Protein AF-A0A1Y1KJL9-F1 (afdb_monomer)

Solvent-accessible surface area (backbone atoms only — not comparable to full-atom values): 6583 Å² total; per-residue (Å²): 112,70,69,60,54,58,55,56,68,74,66,66,95,58,61,70,68,60,48,50,49,48,47,60,61,50,58,61,68,61,56,48,58,60,53,53,54,51,50,51,49,24,66,75,69,48,42,64,71,58,47,48,53,53,46,56,53,34,53,60,32,58,80,44,23,89,78,36,74,66,42,38,52,49,30,54,53,49,46,54,49,47,55,52,46,50,56,49,36,51,52,52,53,52,54,52,53,64,69,67,51,75,62,69,63,61,59,54,52,57,59,59,76,77,111

pLDDT: mean 77.39, std 16.25, range [42.47, 96.94]

Nearest PDB structures (foldseek):
  4abx-assembly2_B  TM=4.907E-01  e=1.954E+00  Deinococcus radiodurans R1 = ATCC 13939 = DSM 20539

Secondary structure (DSSP, 8-state):
-HHHHHHHHHS----HHHHHHHHHHHTTTSSHHHHHHHHHHHHHH--HHHHHHHHHHHHHHHTTGGG-HHHHHHHHHHHHHHHHHHHHHHHHHHHHHHHHS--HHHHHHHHHTT-

Structure (mmCIF, N/CA/C/O backbone):
data_AF-A0A1Y1KJL9-F1
#
_entry.id   AF-A0A1Y1KJL9-F1
#
loop_
_atom_site.group_PDB
_atom_site.id
_atom_site.type_symbol
_atom_site.label_atom_id
_atom_site.label_alt_id
_atom_site.label_comp_id
_atom_site.label_asym_id
_atom_site.label_entity_id
_atom_site.label_seq_id
_atom_site.pdbx_PDB_ins_code
_atom_site.Cartn_x
_atom_site.Cartn_y
_atom_site.Cartn_z
_atom_site.occupancy
_atom_site.B_iso_or_equiv
_atom_site.auth_seq_id
_atom_site.auth_comp_id
_atom_site.auth_asym_id
_atom_site.auth_atom_id
_atom_site.pdbx_PDB_model_num
ATOM 1 N N . ALA A 1 1 ? -1.866 18.298 -10.101 1.00 52.72 1 ALA A N 1
ATOM 2 C CA . ALA A 1 1 ? -0.722 17.374 -9.953 1.00 52.72 1 ALA A CA 1
ATOM 3 C C . ALA A 1 1 ? -0.929 16.069 -10.735 1.00 52.72 1 ALA A C 1
ATOM 5 O O . ALA A 1 1 ? -0.272 15.904 -11.752 1.00 52.72 1 ALA A O 1
ATOM 6 N N . MET A 1 2 ? -1.891 15.201 -10.381 1.00 42.47 2 MET A N 1
ATOM 7 C CA . MET A 1 2 ? -2.103 13.906 -11.072 1.00 42.47 2 MET A CA 1
ATOM 8 C C . MET A 1 2 ? -2.458 13.998 -12.567 1.00 42.47 2 MET A C 1
ATOM 10 O O . MET A 1 2 ? -1.950 13.225 -13.371 1.00 42.47 2 MET A O 1
ATOM 14 N N . LYS A 1 3 ? -3.264 14.985 -12.978 1.00 61.69 3 LYS A N 1
ATOM 15 C CA . LYS A 1 3 ? -3.587 15.190 -14.405 1.00 61.69 3 LYS A CA 1
ATOM 16 C C . LYS A 1 3 ? -2.366 15.569 -15.250 1.00 61.69 3 LYS A C 1
ATOM 18 O O . LYS A 1 3 ? -2.263 15.170 -16.400 1.00 61.69 3 LYS A O 1
ATOM 23 N N . VAL A 1 4 ? -1.416 16.300 -14.664 1.00 67.31 4 VAL A N 1
ATOM 24 C CA . VAL A 1 4 ? -0.162 16.672 -15.340 1.00 67.31 4 VAL A CA 1
ATOM 25 C C . VAL A 1 4 ? 0.735 15.440 -15.512 1.00 67.31 4 VAL A C 1
ATOM 27 O O . VAL A 1 4 ? 1.342 15.272 -16.563 1.00 67.31 4 VAL A O 1
ATOM 30 N N . HIS A 1 5 ? 0.744 14.530 -14.530 1.00 61.78 5 HIS A N 1
ATOM 31 C CA . HIS A 1 5 ? 1.409 13.229 -14.640 1.00 61.78 5 HIS A CA 1
ATOM 32 C C . HIS A 1 5 ? 0.806 12.365 -15.766 1.00 61.78 5 HIS A C 1
ATOM 34 O O . HIS A 1 5 ? 1.549 11.828 -16.582 1.00 61.78 5 HIS A O 1
ATOM 40 N N . GLN A 1 6 ? -0.527 12.308 -15.885 1.00 62.22 6 GLN A N 1
ATOM 41 C CA . GLN A 1 6 ? -1.209 11.556 -16.951 1.00 62.22 6 GLN A CA 1
ATOM 42 C C . GLN A 1 6 ? -0.892 12.076 -18.362 1.00 62.22 6 GLN A C 1
ATOM 44 O O . GLN A 1 6 ? -0.722 11.283 -19.289 1.00 62.22 6 GLN A O 1
ATOM 49 N N . GLU A 1 7 ? -0.780 13.393 -18.532 1.00 64.50 7 GLU A N 1
ATOM 50 C CA . GLU A 1 7 ? -0.479 13.994 -19.835 1.00 64.50 7 GLU A CA 1
ATOM 51 C C . GLU A 1 7 ? 1.001 13.839 -20.235 1.00 64.50 7 GLU A C 1
ATOM 53 O O . GLU A 1 7 ? 1.297 13.596 -21.406 1.00 64.50 7 GLU A O 1
ATOM 58 N N . CYS A 1 8 ? 1.943 13.857 -19.283 1.00 55.03 8 CYS A N 1
ATOM 59 C CA . CYS A 1 8 ? 3.354 13.539 -19.556 1.00 55.03 8 CYS A CA 1
ATOM 60 C C . CYS A 1 8 ? 3.566 12.073 -19.979 1.00 55.03 8 CYS A C 1
ATOM 62 O O . CYS A 1 8 ? 4.413 11.787 -20.834 1.00 55.03 8 CYS A O 1
ATOM 64 N N . THR A 1 9 ? 2.764 11.152 -19.440 1.00 55.75 9 THR A N 1
ATOM 65 C CA . THR A 1 9 ? 2.802 9.721 -19.786 1.00 55.75 9 THR A CA 1
ATOM 66 C C . THR A 1 9 ? 2.341 9.454 -21.223 1.00 55.75 9 THR A C 1
ATOM 68 O O . THR A 1 9 ? 2.853 8.543 -21.870 1.00 55.75 9 THR A O 1
ATOM 71 N N . LYS A 1 10 ? 1.449 10.286 -21.778 1.00 58.06 10 LYS A N 1
ATOM 72 C CA . LYS A 1 10 ? 0.949 10.139 -23.159 1.00 58.06 10 LYS A CA 1
ATOM 73 C C . LYS A 1 10 ? 1.894 10.675 -24.242 1.00 58.06 10 LYS A C 1
ATOM 75 O O . LYS A 1 10 ? 1.675 10.381 -25.414 1.00 58.06 10 LYS A O 1
ATOM 80 N N . ARG A 1 11 ? 2.925 11.460 -23.893 1.00 57.47 11 ARG A N 1
ATOM 81 C CA . ARG A 1 11 ? 3.719 12.233 -24.876 1.00 57.47 11 ARG A CA 1
ATOM 82 C C . ARG A 1 11 ? 5.202 11.871 -25.001 1.00 57.47 11 ARG A C 1
ATOM 84 O O . ARG A 1 11 ? 5.923 12.553 -25.722 1.00 57.47 11 ARG A O 1
ATOM 91 N N . SER A 1 12 ? 5.682 10.817 -24.348 1.00 47.53 12 SER A N 1
ATOM 92 C CA . SER A 1 12 ? 7.127 10.564 -24.262 1.00 47.53 12 SER A CA 1
ATOM 93 C C . SER A 1 12 ? 7.649 9.571 -25.309 1.00 47.53 12 SER A C 1
ATOM 95 O O . SER A 1 12 ? 7.733 8.371 -25.064 1.00 47.53 12 SER A O 1
ATOM 97 N N . THR A 1 13 ? 8.114 10.094 -26.447 1.00 57.81 13 THR A N 1
ATOM 98 C CA . THR A 1 13 ? 9.178 9.479 -27.263 1.00 57.81 13 THR A CA 1
ATOM 99 C C . THR A 1 13 ? 10.531 9.713 -26.584 1.00 57.81 13 THR A C 1
ATOM 101 O O . THR A 1 13 ? 11.331 10.536 -27.027 1.00 57.81 13 THR A O 1
ATOM 104 N N . ILE A 1 14 ? 10.772 9.040 -25.458 1.00 51.59 14 ILE A N 1
ATOM 105 C CA . ILE A 1 14 ? 12.037 9.122 -24.719 1.00 51.59 14 ILE A CA 1
ATOM 106 C C . ILE A 1 14 ? 12.558 7.695 -24.540 1.00 51.59 14 ILE A C 1
ATOM 108 O O . ILE A 1 14 ? 11.859 6.833 -24.009 1.00 51.59 14 ILE A O 1
ATOM 112 N N . GLY A 1 15 ? 13.767 7.442 -25.054 1.00 58.03 15 GLY A N 1
ATOM 113 C CA . GLY A 1 15 ? 14.376 6.113 -25.137 1.00 58.03 15 GLY A CA 1
ATOM 114 C C . GLY A 1 15 ? 14.384 5.360 -23.802 1.00 58.03 15 GLY A C 1
ATOM 115 O O . GLY A 1 15 ? 14.548 5.958 -22.737 1.00 58.03 15 GLY A O 1
ATOM 116 N N . GLY A 1 16 ? 14.227 4.032 -23.873 1.00 60.56 16 GLY A N 1
ATOM 117 C CA . GLY A 1 16 ? 13.991 3.148 -22.721 1.00 60.56 16 GLY A CA 1
ATOM 118 C C . GLY A 1 16 ? 14.979 3.298 -21.557 1.00 60.56 16 GLY A C 1
ATOM 119 O O . GLY A 1 16 ? 14.592 3.119 -20.407 1.00 60.56 16 GLY A O 1
ATOM 120 N N . TYR A 1 17 ? 16.215 3.725 -21.828 1.00 57.81 17 TYR A N 1
ATOM 121 C CA . TYR A 1 17 ? 17.234 3.980 -20.807 1.00 57.81 17 TYR A CA 1
ATOM 122 C C . TYR A 1 17 ? 16.913 5.196 -19.918 1.00 57.81 17 TYR A C 1
ATOM 124 O O . TYR A 1 17 ? 16.985 5.114 -18.693 1.00 57.81 17 TYR A O 1
ATOM 132 N N . PHE A 1 18 ? 16.469 6.309 -20.515 1.00 56.72 18 PHE A N 1
ATOM 133 C CA . PHE A 1 18 ? 16.045 7.494 -19.763 1.00 56.72 18 PHE A CA 1
ATOM 134 C C . PHE A 1 18 ? 14.742 7.241 -19.007 1.00 56.72 18 PHE A C 1
ATOM 136 O O . PHE A 1 18 ? 14.597 7.711 -17.885 1.00 56.72 18 PHE A O 1
ATOM 143 N N . ARG A 1 19 ? 13.823 6.449 -19.576 1.00 57.00 19 ARG A N 1
ATOM 144 C CA . ARG A 1 19 ? 12.616 5.998 -18.870 1.00 57.00 19 ARG A CA 1
ATOM 145 C C . ARG A 1 19 ? 12.976 5.156 -17.644 1.00 57.00 19 ARG A C 1
ATOM 147 O O . ARG A 1 19 ? 12.435 5.411 -16.577 1.00 57.00 19 ARG A O 1
ATOM 154 N N . SER A 1 20 ? 13.922 4.225 -17.766 1.00 59.22 20 SER A N 1
ATOM 155 C CA . SER A 1 20 ? 14.390 3.405 -16.643 1.00 59.22 20 SER A CA 1
ATOM 156 C C . SER A 1 20 ? 15.017 4.250 -15.533 1.00 59.22 20 SER A C 1
ATOM 158 O O . SER A 1 20 ? 14.677 4.060 -14.373 1.00 59.22 20 SER A O 1
ATOM 160 N N . ILE A 1 21 ? 15.881 5.215 -15.866 1.00 61.75 21 ILE A N 1
ATOM 161 C CA . ILE A 1 21 ? 16.508 6.100 -14.869 1.00 61.75 21 ILE A CA 1
ATOM 162 C C . ILE A 1 21 ? 15.481 7.048 -14.246 1.00 61.75 21 ILE A C 1
ATOM 164 O O . ILE A 1 21 ? 15.485 7.246 -13.038 1.00 61.75 21 ILE A O 1
ATOM 168 N N . TYR A 1 22 ? 14.573 7.615 -15.040 1.00 55.53 22 TYR A N 1
ATOM 169 C CA . TYR A 1 22 ? 13.560 8.539 -14.536 1.00 55.53 22 TYR A CA 1
ATOM 170 C C . TYR A 1 22 ? 12.541 7.831 -13.633 1.00 55.53 22 TYR A C 1
ATOM 172 O O . TYR A 1 22 ? 12.200 8.364 -12.581 1.00 55.53 22 TYR A O 1
ATOM 180 N N . ILE A 1 23 ? 12.112 6.613 -13.989 1.00 58.12 23 ILE A N 1
ATOM 181 C CA . ILE A 1 23 ? 11.276 5.758 -13.132 1.00 58.12 23 ILE A CA 1
ATOM 182 C C . ILE A 1 23 ? 12.049 5.373 -11.869 1.00 58.12 23 ILE A C 1
ATOM 184 O O . ILE A 1 23 ? 11.541 5.554 -10.772 1.00 58.12 23 ILE A O 1
ATOM 188 N N . HIS A 1 24 ? 13.298 4.926 -11.989 1.00 61.00 24 HIS A N 1
ATOM 189 C CA . HIS A 1 24 ? 14.091 4.541 -10.824 1.00 61.00 24 HIS A CA 1
ATOM 190 C C . HIS A 1 24 ? 14.320 5.723 -9.863 1.00 61.00 24 HIS A C 1
ATOM 192 O O . HIS A 1 24 ? 14.222 5.557 -8.656 1.00 61.00 24 HIS A O 1
ATOM 198 N N . TRP A 1 25 ? 14.558 6.936 -10.373 1.00 50.09 25 TRP A N 1
ATOM 199 C CA . TRP A 1 25 ? 14.927 8.090 -9.542 1.00 50.09 25 TRP A CA 1
ATOM 200 C C . TRP A 1 25 ? 13.739 8.931 -9.042 1.00 50.09 25 TRP A C 1
ATOM 202 O O . TRP A 1 25 ? 13.792 9.437 -7.926 1.00 50.09 25 TRP A O 1
ATOM 212 N N . ASN A 1 26 ? 12.649 9.072 -9.811 1.00 51.31 26 ASN A N 1
ATOM 213 C CA . ASN A 1 26 ? 11.461 9.832 -9.374 1.00 51.31 26 ASN A CA 1
ATOM 214 C C . ASN A 1 26 ? 10.385 8.954 -8.714 1.00 51.31 26 ASN A C 1
ATOM 216 O O . ASN A 1 26 ? 9.678 9.429 -7.826 1.00 51.31 26 ASN A O 1
ATOM 220 N N . LEU A 1 27 ? 10.255 7.677 -9.093 1.00 51.50 27 LEU A N 1
ATOM 221 C CA . LEU A 1 27 ? 9.231 6.794 -8.517 1.00 51.50 27 LEU A CA 1
ATOM 222 C C . LEU A 1 27 ? 9.615 6.274 -7.120 1.00 51.50 27 LEU A C 1
ATOM 224 O O . LEU A 1 27 ? 8.742 5.831 -6.389 1.00 51.50 27 LEU A O 1
ATOM 228 N N . LEU A 1 28 ? 10.891 6.344 -6.722 1.00 53.88 28 LEU A N 1
ATOM 229 C CA . LEU A 1 28 ? 11.337 5.885 -5.398 1.00 53.88 28 LEU A CA 1
ATOM 230 C C . LEU A 1 28 ? 11.285 6.963 -4.310 1.00 53.88 28 LEU A C 1
ATOM 232 O O . LEU A 1 28 ? 11.101 6.623 -3.146 1.00 53.88 28 LEU A O 1
ATOM 236 N N . LEU A 1 29 ? 11.408 8.252 -4.655 1.00 51.28 29 LEU A N 1
ATOM 237 C CA . LEU A 1 29 ? 11.398 9.334 -3.658 1.00 51.28 29 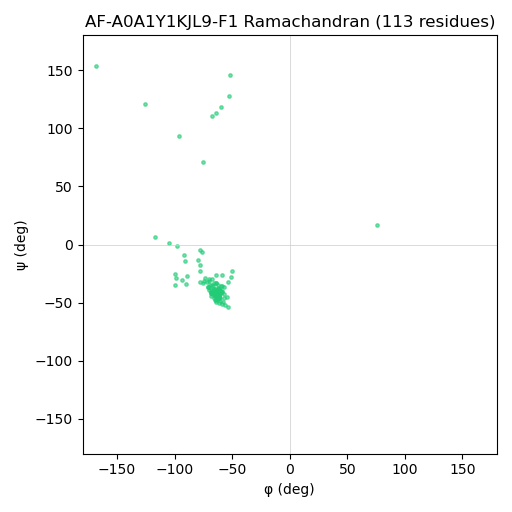LEU A CA 1
ATOM 238 C C . LEU A 1 29 ? 10.053 10.061 -3.521 1.00 51.28 29 LEU A C 1
ATOM 240 O O . LEU A 1 29 ? 9.788 10.630 -2.466 1.00 51.28 29 LEU A O 1
ATOM 244 N N . THR A 1 30 ? 9.201 10.082 -4.552 1.00 52.56 30 THR A N 1
ATOM 245 C CA . THR A 1 30 ? 8.010 10.956 -4.564 1.00 52.56 30 THR A CA 1
ATOM 246 C C . THR A 1 30 ? 6.676 10.275 -4.188 1.00 52.56 30 THR A C 1
ATOM 248 O O . THR A 1 30 ? 5.885 10.932 -3.514 1.00 52.56 30 THR A O 1
ATOM 251 N N . PRO A 1 31 ? 6.389 8.995 -4.515 1.00 55.59 31 PRO A N 1
ATOM 252 C CA . PRO A 1 31 ? 5.170 8.307 -4.061 1.00 55.59 31 PRO A CA 1
ATOM 253 C C . PRO A 1 31 ? 5.333 7.525 -2.742 1.00 55.59 31 PRO A C 1
ATOM 255 O O . PRO A 1 31 ? 4.331 7.119 -2.158 1.00 55.59 31 PRO A O 1
ATOM 258 N N . PHE A 1 32 ? 6.557 7.374 -2.219 1.00 60.81 32 PHE A N 1
ATOM 259 C CA . PHE A 1 32 ? 6.794 6.717 -0.925 1.00 60.81 32 PHE A CA 1
ATOM 260 C C . PHE A 1 32 ? 6.174 7.518 0.233 1.00 60.81 32 PHE A C 1
ATOM 262 O O . PHE A 1 32 ? 5.499 6.958 1.087 1.00 60.81 32 PHE A O 1
ATOM 269 N N . ALA A 1 33 ? 6.306 8.848 0.229 1.00 66.69 33 ALA A N 1
ATOM 270 C CA . ALA A 1 33 ? 5.700 9.688 1.264 1.00 66.69 33 ALA A CA 1
ATOM 271 C C . ALA A 1 33 ? 4.154 9.595 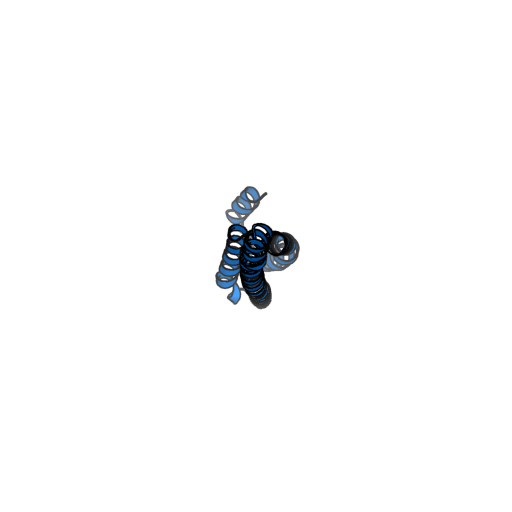1.302 1.00 66.69 33 ALA A C 1
ATOM 273 O O . ALA A 1 33 ? 3.620 9.380 2.388 1.00 66.69 33 ALA A O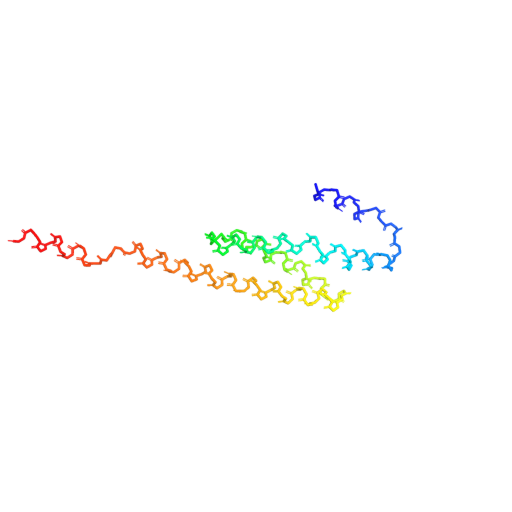 1
ATOM 274 N N . PRO A 1 34 ? 3.419 9.676 0.171 1.00 81.50 34 PRO A N 1
ATOM 275 C CA . PRO A 1 34 ? 1.973 9.448 0.146 1.00 81.50 34 PRO A CA 1
ATOM 276 C C . PRO A 1 34 ? 1.525 8.104 0.727 1.00 81.50 34 PRO A C 1
ATOM 278 O O . PRO A 1 34 ? 0.590 8.088 1.522 1.00 81.50 34 PRO A O 1
ATOM 281 N N . PHE A 1 35 ? 2.199 6.999 0.380 1.00 87.94 35 PHE A N 1
ATOM 282 C CA . PHE A 1 35 ? 1.847 5.677 0.909 1.00 87.94 35 PHE A CA 1
ATOM 283 C C . PHE A 1 35 ? 1.981 5.635 2.435 1.00 87.94 35 PHE A C 1
ATOM 285 O O . PHE A 1 35 ? 1.054 5.229 3.127 1.00 87.94 35 PHE A O 1
ATOM 292 N N . PHE A 1 36 ? 3.112 6.101 2.976 1.00 88.50 36 PHE A N 1
ATOM 293 C CA . PHE A 1 36 ? 3.352 6.082 4.422 1.00 88.50 36 PHE A CA 1
ATOM 294 C C . PHE A 1 36 ? 2.414 7.014 5.191 1.00 88.50 36 PHE A C 1
ATOM 296 O O . PHE A 1 36 ? 1.958 6.657 6.272 1.00 88.50 36 PHE A O 1
ATOM 303 N N . VAL A 1 37 ? 2.097 8.190 4.641 1.00 90.56 37 VAL A N 1
ATOM 304 C CA . VAL A 1 37 ? 1.128 9.109 5.256 1.00 90.56 37 VAL A CA 1
ATOM 305 C C . VAL A 1 37 ? -0.256 8.463 5.319 1.00 90.56 37 VAL A C 1
ATOM 307 O O . VAL A 1 37 ? -0.896 8.512 6.368 1.00 90.56 37 VAL A O 1
ATOM 310 N N . LEU A 1 38 ? -0.696 7.824 4.233 1.00 92.19 38 LEU A N 1
ATOM 311 C CA . LEU A 1 38 ? -1.993 7.154 4.189 1.00 92.19 38 LEU A CA 1
ATOM 312 C C . LEU A 1 38 ? -2.027 5.915 5.099 1.00 92.19 38 LEU A C 1
ATOM 314 O O . LEU A 1 38 ? -2.999 5.719 5.819 1.00 92.19 38 LEU A O 1
ATOM 318 N N . PHE A 1 39 ? -0.941 5.139 5.156 1.00 93.44 39 PHE A N 1
ATOM 319 C CA . PHE A 1 39 ? -0.776 4.047 6.118 1.00 93.44 39 PHE A CA 1
ATOM 320 C C . PHE A 1 39 ? -0.932 4.540 7.561 1.00 93.44 39 PHE A C 1
ATOM 322 O O . PHE A 1 39 ? -1.760 4.015 8.300 1.00 93.44 39 PHE A O 1
ATOM 329 N N . CYS A 1 40 ? -0.203 5.587 7.958 1.00 93.38 40 CYS A N 1
ATOM 330 C CA . CYS A 1 40 ? -0.329 6.160 9.298 1.00 93.38 40 CYS A CA 1
ATOM 331 C C . CYS A 1 40 ? -1.760 6.635 9.584 1.00 93.38 40 CYS A C 1
ATOM 333 O O . CYS A 1 40 ? -2.272 6.389 10.673 1.00 93.38 40 CYS A O 1
ATOM 335 N N . TYR A 1 41 ? -2.417 7.259 8.602 1.00 93.75 41 TYR A N 1
ATOM 336 C CA . TYR A 1 41 ? -3.807 7.692 8.725 1.00 93.75 41 TYR A CA 1
ATOM 337 C C . TYR A 1 41 ? -4.764 6.516 8.960 1.00 93.75 41 TYR A C 1
ATOM 339 O O . TYR A 1 41 ? -5.632 6.596 9.828 1.00 93.75 41 TYR A O 1
ATOM 347 N N . VAL A 1 42 ? -4.589 5.401 8.245 1.00 96.38 42 VAL A N 1
ATOM 348 C CA . VAL A 1 42 ? -5.378 4.172 8.437 1.00 96.38 42 VAL A CA 1
ATOM 349 C C . VAL A 1 42 ? -5.176 3.597 9.837 1.00 96.38 42 VAL A C 1
ATOM 351 O O . VAL A 1 42 ? -6.155 3.255 10.496 1.00 96.38 42 VAL A O 1
ATOM 354 N N . ILE A 1 43 ? -3.940 3.545 10.337 1.00 94.25 43 ILE A N 1
ATOM 355 C CA . ILE A 1 43 ? -3.660 3.104 11.713 1.00 94.25 43 ILE A CA 1
ATOM 356 C C . ILE A 1 43 ? -4.338 4.044 12.729 1.00 94.25 43 ILE A C 1
ATOM 358 O O . ILE A 1 43 ? -5.027 3.609 13.656 1.00 94.25 43 ILE A O 1
ATOM 362 N N . GLU A 1 44 ? -4.222 5.356 12.542 1.00 92.94 44 GLU A N 1
ATOM 363 C CA . GLU A 1 44 ? -4.800 6.338 13.461 1.00 92.94 44 GLU A CA 1
ATOM 364 C C . GLU A 1 44 ? -6.335 6.307 13.476 1.00 92.94 44 GLU A C 1
ATOM 366 O O . GLU A 1 44 ? -6.949 6.347 14.544 1.00 92.94 44 GLU A O 1
ATOM 371 N N . THR A 1 45 ? -6.973 6.171 12.314 1.00 93.44 45 THR A N 1
ATOM 372 C CA . THR A 1 45 ? -8.431 6.315 12.172 1.00 93.44 45 THR A CA 1
ATOM 373 C C . THR A 1 45 ? -9.185 4.994 12.146 1.00 93.44 45 THR A C 1
ATOM 375 O O . THR A 1 45 ? -10.313 4.930 12.620 1.00 93.44 45 THR A O 1
ATOM 378 N N . GLY A 1 46 ? -8.565 3.916 11.674 1.00 92.69 46 GLY A N 1
ATOM 379 C CA . GLY A 1 46 ? -9.267 2.677 11.345 1.00 92.69 46 GLY A CA 1
ATOM 380 C C . GLY A 1 46 ? -10.060 2.738 10.033 1.00 92.69 46 GLY A C 1
ATOM 381 O O . GLY A 1 46 ? -10.958 1.924 9.843 1.00 92.69 46 GLY A O 1
ATOM 382 N N . SER A 1 47 ? -9.789 3.709 9.152 1.00 94.50 47 SER A N 1
ATOM 383 C CA . SER A 1 47 ? -10.532 3.888 7.896 1.00 94.50 47 SER A CA 1
ATOM 384 C C . SER A 1 47 ? -10.349 2.700 6.943 1.00 94.50 47 SER A C 1
ATOM 386 O O . SER A 1 47 ? -9.266 2.478 6.398 1.00 94.50 47 SER A O 1
ATOM 388 N N . MET A 1 48 ? -11.431 1.953 6.711 1.00 93.69 48 MET A N 1
ATOM 389 C CA . MET A 1 48 ? -11.453 0.834 5.760 1.00 93.69 48 MET A CA 1
ATOM 390 C C . MET A 1 48 ? -11.374 1.300 4.302 1.00 93.69 48 MET A C 1
ATOM 392 O O . MET A 1 48 ? -10.804 0.598 3.466 1.00 93.69 48 MET A O 1
ATOM 396 N N . ASP A 1 49 ? -11.910 2.483 3.995 1.00 94.06 49 ASP A N 1
ATOM 397 C CA . ASP A 1 49 ? -11.869 3.050 2.644 1.00 94.06 49 ASP A CA 1
ATOM 398 C C . ASP A 1 49 ? -10.430 3.404 2.248 1.00 94.06 49 ASP A C 1
ATOM 400 O O . ASP A 1 49 ? -9.979 3.077 1.151 1.00 94.06 49 ASP A O 1
ATOM 404 N N . ASP A 1 50 ? -9.666 3.995 3.168 1.00 94.44 50 ASP A N 1
ATOM 405 C CA . ASP A 1 50 ? -8.262 4.330 2.923 1.00 94.44 50 ASP A CA 1
ATOM 406 C C . ASP A 1 50 ? -7.356 3.093 2.949 1.00 94.44 50 ASP A C 1
ATOM 408 O O . ASP A 1 50 ? -6.389 3.023 2.188 1.00 94.44 50 ASP A O 1
ATOM 412 N N . LEU A 1 51 ? -7.691 2.075 3.753 1.00 95.62 51 LEU A N 1
ATOM 413 C CA . LEU A 1 51 ? -7.023 0.772 3.692 1.00 95.62 51 LEU A CA 1
ATOM 414 C C . LEU A 1 51 ? -7.199 0.127 2.312 1.00 95.62 51 LEU A C 1
ATOM 416 O O . LEU A 1 51 ? -6.248 -0.415 1.751 1.00 95.62 51 LEU A O 1
ATOM 420 N N . ARG A 1 52 ? -8.397 0.231 1.728 1.00 95.44 52 ARG A N 1
ATOM 421 C CA . ARG A 1 52 ? -8.650 -0.240 0.365 1.00 95.44 52 ARG A CA 1
ATOM 422 C C . ARG A 1 52 ? -7.811 0.521 -0.662 1.00 95.44 52 ARG A C 1
ATOM 424 O O . ARG A 1 52 ? -7.254 -0.110 -1.554 1.00 95.44 52 ARG A O 1
ATOM 431 N N . LEU A 1 53 ? -7.671 1.840 -0.524 1.00 94.44 53 LEU A N 1
ATOM 432 C CA . LEU A 1 53 ? -6.812 2.638 -1.408 1.00 94.44 53 LEU A CA 1
ATOM 433 C C . LEU A 1 53 ? -5.334 2.223 -1.324 1.00 94.44 53 LEU A C 1
ATOM 435 O O . LEU A 1 53 ? -4.647 2.206 -2.347 1.00 94.44 53 LEU A O 1
ATOM 439 N N . LEU A 1 54 ? -4.841 1.867 -0.130 1.00 94.38 54 LEU A N 1
ATOM 440 C CA . LEU A 1 54 ? -3.498 1.301 0.027 1.00 94.38 54 LEU A CA 1
ATOM 441 C C . LEU A 1 54 ? -3.363 -0.024 -0.729 1.00 94.38 54 LEU A C 1
ATOM 443 O O . LEU A 1 54 ? -2.382 -0.199 -1.449 1.00 94.38 54 LEU A O 1
ATOM 447 N N . GLN A 1 55 ? -4.353 -0.915 -0.624 1.00 95.06 55 GLN A N 1
ATOM 448 C CA . GLN A 1 55 ? -4.327 -2.195 -1.332 1.00 95.06 55 GLN A CA 1
ATOM 449 C C . GLN A 1 55 ? -4.388 -2.012 -2.855 1.00 95.06 55 GLN A C 1
ATOM 451 O O . GLN A 1 55 ? -3.578 -2.599 -3.561 1.00 95.06 55 GLN A O 1
ATOM 456 N N . GLU A 1 56 ? -5.254 -1.133 -3.366 1.00 94.00 56 GLU A N 1
ATOM 457 C CA . GLU A 1 56 ? -5.334 -0.829 -4.806 1.00 94.00 56 GLU A CA 1
ATOM 458 C C . GLU A 1 56 ? -3.996 -0.292 -5.350 1.00 94.00 56 GLU A C 1
ATOM 460 O O . GLU A 1 56 ? -3.587 -0.615 -6.469 1.00 94.00 56 GLU A O 1
ATOM 465 N N . PHE A 1 57 ? -3.267 0.498 -4.551 1.00 90.12 57 PHE A N 1
ATOM 466 C CA . PHE A 1 57 ? -1.910 0.914 -4.901 1.00 90.12 57 PHE A CA 1
ATOM 467 C C . PHE A 1 57 ? -0.938 -0.271 -4.951 1.00 90.12 57 PHE A C 1
ATOM 469 O O . PHE A 1 57 ? -0.149 -0.362 -5.893 1.00 90.12 57 PHE A O 1
ATOM 476 N N . VAL A 1 58 ? -0.986 -1.182 -3.978 1.00 92.62 58 VAL A N 1
ATOM 477 C CA . VAL A 1 58 ? -0.126 -2.374 -3.966 1.00 92.62 58 VAL A CA 1
ATOM 478 C C . VAL A 1 58 ? -0.418 -3.299 -5.143 1.00 92.62 58 VAL A C 1
ATOM 480 O O . VAL A 1 58 ? 0.523 -3.746 -5.797 1.00 92.62 58 VAL A O 1
ATOM 483 N N . ASP A 1 59 ? -1.686 -3.500 -5.488 1.00 91.69 59 ASP A N 1
ATOM 484 C CA . ASP A 1 59 ? -2.094 -4.302 -6.644 1.00 91.69 59 ASP A CA 1
ATOM 485 C C . ASP A 1 59 ? -1.528 -3.712 -7.948 1.00 91.69 59 ASP A C 1
ATOM 487 O O . ASP A 1 59 ? -1.004 -4.434 -8.796 1.00 91.69 59 ASP A O 1
ATOM 491 N N . SER A 1 60 ? -1.511 -2.378 -8.075 1.00 87.12 60 SER A N 1
ATOM 492 C CA . SER A 1 60 ? -0.882 -1.705 -9.223 1.00 87.12 60 SER A CA 1
ATOM 493 C C . SER A 1 60 ? 0.638 -1.918 -9.304 1.00 87.12 60 SER A C 1
ATOM 495 O O . SER A 1 60 ? 1.219 -1.861 -10.391 1.00 87.12 60 SER A O 1
ATOM 497 N N . LEU A 1 61 ? 1.299 -2.165 -8.165 1.00 85.88 61 LEU A N 1
ATOM 498 C CA . LEU A 1 61 ? 2.715 -2.527 -8.126 1.00 85.88 61 LEU A CA 1
ATOM 499 C C . LEU A 1 61 ? 2.938 -3.998 -8.494 1.00 85.88 61 LEU A C 1
ATOM 501 O O . LEU A 1 61 ? 3.971 -4.292 -9.097 1.00 85.88 61 LEU A O 1
ATOM 505 N N . ASP A 1 62 ? 2.001 -4.899 -8.177 1.00 88.25 62 ASP A N 1
ATOM 506 C CA . ASP A 1 62 ? 2.086 -6.321 -8.548 1.00 88.25 62 ASP A CA 1
ATOM 507 C C . ASP A 1 62 ? 2.133 -6.484 -10.073 1.00 88.25 62 ASP A C 1
ATOM 509 O O . ASP A 1 62 ? 3.002 -7.184 -10.597 1.00 88.25 62 ASP A O 1
ATOM 513 N N . GLU A 1 63 ? 1.303 -5.728 -10.803 1.00 86.44 63 GLU A N 1
ATOM 514 C CA . GLU A 1 63 ? 1.311 -5.686 -12.276 1.00 86.44 63 GLU A CA 1
ATOM 515 C C . GLU A 1 63 ? 2.669 -5.252 -12.863 1.00 86.44 63 GLU A C 1
ATOM 517 O O . GLU A 1 63 ? 3.014 -5.603 -13.994 1.00 86.44 63 GLU A O 1
ATOM 522 N N . ALA A 1 64 ? 3.454 -4.485 -12.102 1.00 81.25 64 ALA A N 1
ATOM 523 C CA . ALA A 1 64 ? 4.746 -3.946 -12.512 1.00 81.25 64 ALA A CA 1
ATOM 524 C C . ALA A 1 64 ? 5.949 -4.664 -11.872 1.00 81.25 64 ALA A C 1
ATOM 526 O O . ALA A 1 64 ? 7.091 -4.271 -12.133 1.00 81.25 64 ALA A O 1
ATOM 527 N N . ARG A 1 65 ? 5.737 -5.700 -11.049 1.00 81.06 65 ARG A N 1
ATOM 528 C CA . ARG A 1 65 ? 6.797 -6.307 -10.220 1.00 81.06 65 ARG A CA 1
ATOM 529 C C . ARG A 1 65 ? 7.961 -6.872 -11.033 1.00 81.06 65 ARG A C 1
ATOM 531 O O . ARG A 1 65 ? 9.113 -6.723 -10.639 1.00 81.06 65 ARG A O 1
ATOM 538 N N . ASP A 1 66 ? 7.668 -7.426 -12.209 1.00 84.12 66 ASP A N 1
ATOM 539 C CA . ASP A 1 66 ? 8.664 -8.048 -13.088 1.00 84.12 66 ASP A CA 1
ATOM 540 C C . ASP A 1 66 ? 9.488 -7.008 -13.873 1.00 84.12 66 ASP A C 1
ATOM 542 O O . ASP A 1 66 ? 10.438 -7.353 -14.577 1.00 84.12 66 ASP A O 1
ATOM 546 N N . ALA A 1 67 ? 9.158 -5.715 -13.758 1.00 82.12 67 ALA A N 1
ATOM 547 C CA . ALA A 1 67 ? 9.881 -4.652 -14.447 1.00 82.12 67 ALA A CA 1
ATOM 548 C C . ALA A 1 67 ? 11.261 -4.367 -13.827 1.00 82.12 67 ALA A C 1
ATOM 550 O O . ALA A 1 67 ? 12.157 -3.909 -14.537 1.00 82.12 67 ALA A O 1
ATOM 551 N N . SER A 1 68 ? 11.448 -4.602 -12.519 1.00 84.69 68 SER A N 1
ATOM 552 C CA . SER A 1 68 ? 12.763 -4.540 -11.860 1.00 84.69 68 SER A CA 1
ATOM 553 C C . SER A 1 68 ? 12.741 -5.127 -10.444 1.00 84.69 68 SER A C 1
ATOM 555 O O . SER A 1 68 ? 11.744 -5.003 -9.737 1.00 84.69 68 SER A O 1
ATOM 557 N N . GLU A 1 69 ? 13.893 -5.618 -9.971 1.00 84.31 69 GLU A N 1
ATOM 558 C CA . GLU A 1 69 ? 14.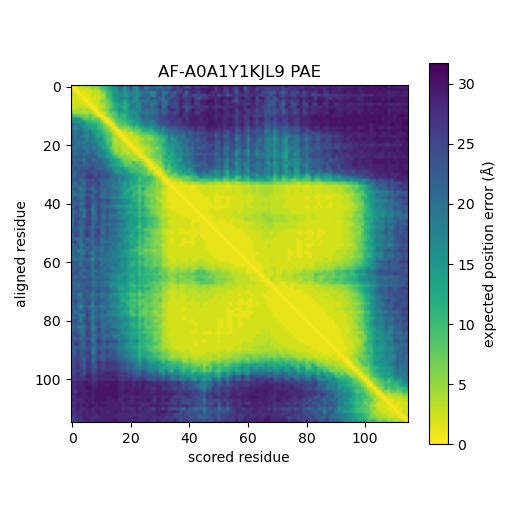095 -6.067 -8.578 1.00 84.31 69 GLU A CA 1
ATOM 559 C C . GLU A 1 69 ? 13.706 -4.985 -7.550 1.00 84.31 69 GLU A C 1
ATOM 561 O O . GLU A 1 69 ? 13.240 -5.266 -6.448 1.00 84.31 69 GLU A O 1
ATOM 566 N N . THR A 1 70 ? 13.888 -3.712 -7.901 1.00 83.12 70 THR A N 1
ATOM 567 C CA . THR A 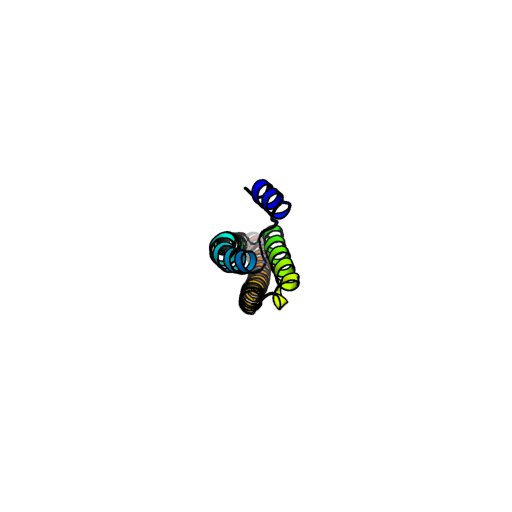1 70 ? 13.511 -2.590 -7.040 1.00 83.12 70 THR A CA 1
ATOM 568 C C . THR A 1 70 ? 11.997 -2.467 -6.872 1.00 83.12 70 THR A C 1
ATOM 570 O O . THR A 1 70 ? 11.536 -2.221 -5.759 1.00 83.12 70 THR A O 1
ATOM 573 N N . ILE A 1 71 ? 11.227 -2.654 -7.948 1.00 83.56 71 ILE A N 1
ATOM 574 C CA . ILE A 1 71 ? 9.759 -2.621 -7.890 1.00 83.56 71 ILE A CA 1
ATOM 575 C C . ILE A 1 71 ? 9.244 -3.849 -7.140 1.00 83.56 71 ILE A C 1
ATOM 577 O O . ILE A 1 71 ? 8.367 -3.705 -6.297 1.00 83.56 71 ILE A O 1
ATOM 581 N N . GLU A 1 72 ? 9.846 -5.023 -7.344 1.00 87.56 72 GLU A N 1
ATOM 582 C CA . GLU A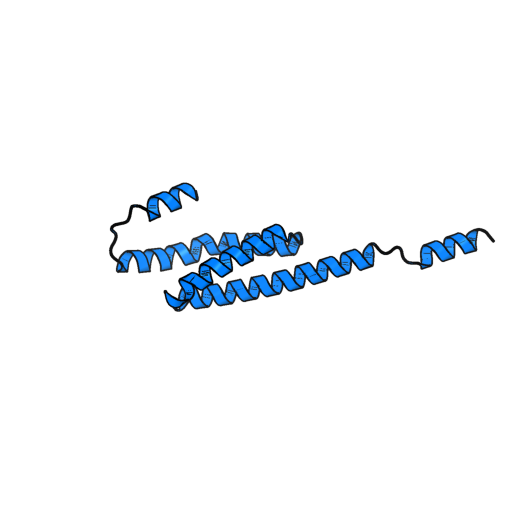 1 72 ? 9.523 -6.221 -6.564 1.00 87.56 72 GLU A CA 1
ATOM 583 C C . GLU A 1 72 ? 9.725 -5.999 -5.053 1.00 87.56 72 GLU A C 1
ATOM 585 O O . GLU A 1 72 ? 8.855 -6.331 -4.246 1.00 87.56 72 GLU A O 1
ATOM 590 N N . LYS A 1 73 ? 10.850 -5.393 -4.647 1.00 88.56 73 LYS A N 1
ATOM 591 C CA . LYS A 1 73 ? 11.105 -5.050 -3.236 1.00 88.56 73 LYS A CA 1
ATOM 592 C C . LYS A 1 73 ? 10.089 -4.047 -2.693 1.00 88.56 73 LYS A C 1
ATOM 594 O O . LYS A 1 73 ? 9.648 -4.201 -1.556 1.00 88.56 73 LYS A O 1
ATOM 599 N N . LEU A 1 74 ? 9.722 -3.041 -3.489 1.00 87.50 74 LEU A N 1
ATOM 600 C CA . LEU A 1 74 ? 8.721 -2.046 -3.109 1.00 87.50 74 LEU A CA 1
ATOM 601 C C . LEU A 1 74 ? 7.338 -2.685 -2.928 1.00 87.50 74 LEU A C 1
ATOM 603 O O . LEU A 1 74 ? 6.712 -2.467 -1.896 1.00 87.50 74 LEU A O 1
ATOM 607 N N . TYR A 1 75 ? 6.907 -3.517 -3.879 1.00 91.69 75 TYR A N 1
ATOM 608 C CA . TYR A 1 75 ? 5.668 -4.291 -3.793 1.00 91.69 75 TYR A CA 1
ATOM 609 C C . TYR A 1 75 ? 5.625 -5.120 -2.506 1.00 91.69 75 TYR A C 1
ATOM 611 O O . TYR A 1 75 ? 4.708 -4.962 -1.706 1.00 91.69 75 TYR A O 1
ATOM 619 N N . ARG A 1 76 ? 6.661 -5.933 -2.247 1.00 94.00 76 ARG A N 1
ATOM 620 C CA . ARG A 1 76 ? 6.734 -6.774 -1.040 1.00 94.00 76 ARG A CA 1
ATOM 621 C C . ARG A 1 76 ? 6.638 -5.954 0.247 1.00 94.00 76 ARG A C 1
ATOM 623 O O . ARG A 1 76 ? 5.944 -6.358 1.173 1.00 94.00 76 ARG A O 1
ATOM 630 N N . LEU A 1 77 ? 7.328 -4.815 0.313 1.00 93.19 77 LEU A N 1
ATOM 631 C CA . LEU A 1 77 ? 7.276 -3.932 1.477 1.00 93.19 77 LEU A CA 1
ATOM 632 C C . LEU A 1 77 ? 5.867 -3.362 1.686 1.00 93.19 77 LEU A C 1
ATOM 634 O O . LEU A 1 77 ? 5.342 -3.418 2.797 1.00 93.19 77 LEU A O 1
ATOM 638 N N . CYS A 1 78 ? 5.258 -2.816 0.633 1.00 92.44 78 CYS A N 1
ATOM 639 C CA . CYS A 1 78 ? 3.932 -2.216 0.721 1.00 92.44 78 CYS A CA 1
ATOM 640 C C . CYS A 1 78 ? 2.839 -3.258 1.001 1.00 92.44 78 CYS A C 1
ATOM 642 O O . CYS A 1 78 ? 1.933 -2.958 1.775 1.00 92.44 78 CYS A O 1
ATOM 644 N N . GLN A 1 79 ? 2.957 -4.479 0.467 1.00 95.69 79 GLN A N 1
ATOM 645 C CA . GLN A 1 79 ? 2.049 -5.589 0.774 1.00 95.69 79 GLN A CA 1
ATOM 646 C C . GLN A 1 79 ? 2.094 -5.945 2.261 1.00 95.69 79 GLN A C 1
ATOM 648 O O . GLN A 1 79 ? 1.059 -5.947 2.915 1.00 95.69 79 GLN A O 1
ATOM 653 N N . VAL A 1 80 ? 3.293 -6.140 2.827 1.00 96.94 80 VAL A N 1
ATOM 654 C CA . VAL A 1 80 ? 3.438 -6.424 4.266 1.00 96.94 80 VAL A CA 1
ATOM 655 C C . VAL A 1 80 ? 2.845 -5.298 5.114 1.00 96.94 80 VAL A C 1
ATOM 657 O O . VAL A 1 80 ? 2.195 -5.562 6.122 1.00 96.94 80 VAL A O 1
ATOM 660 N N . MET A 1 81 ? 3.036 -4.037 4.718 1.00 95.12 81 MET A N 1
ATOM 661 C CA . MET A 1 81 ? 2.414 -2.917 5.426 1.00 95.12 81 MET A CA 1
ATOM 662 C C . MET A 1 81 ? 0.882 -2.934 5.324 1.00 95.12 81 MET A C 1
ATOM 664 O O . MET A 1 81 ? 0.227 -2.674 6.330 1.00 95.12 81 MET A O 1
ATOM 668 N N . CYS A 1 82 ? 0.299 -3.269 4.169 1.00 95.69 82 CYS A N 1
ATOM 669 C CA . CYS A 1 82 ? -1.157 -3.398 4.024 1.00 95.69 82 CYS A CA 1
ATOM 670 C C . CYS A 1 82 ? -1.719 -4.534 4.884 1.00 95.69 82 CYS A C 1
ATOM 672 O O . CYS A 1 82 ? -2.712 -4.325 5.579 1.00 95.69 82 CYS A O 1
ATOM 674 N N . ASP A 1 83 ? -1.048 -5.687 4.919 1.00 96.62 83 ASP A N 1
ATOM 675 C CA . ASP A 1 83 ? -1.450 -6.825 5.753 1.00 96.62 83 ASP A CA 1
ATOM 676 C C . ASP A 1 83 ? -1.454 -6.439 7.243 1.00 96.62 83 ASP A C 1
ATOM 678 O O . ASP A 1 83 ? -2.416 -6.694 7.970 1.00 96.62 83 ASP A O 1
ATOM 682 N N . VAL A 1 84 ? -0.394 -5.757 7.698 1.00 96.44 84 VAL A N 1
ATOM 683 C CA . VAL A 1 84 ? -0.290 -5.252 9.076 1.00 96.44 84 VAL A CA 1
ATOM 684 C C . VAL A 1 84 ? -1.374 -4.216 9.372 1.00 96.44 84 VAL A C 1
ATOM 686 O O . VAL A 1 84 ? -1.973 -4.260 10.447 1.00 96.44 84 VAL A O 1
ATOM 689 N N . ALA A 1 85 ? -1.647 -3.299 8.440 1.00 95.88 85 ALA A N 1
ATOM 690 C CA . ALA A 1 85 ? -2.717 -2.321 8.598 1.00 95.88 85 ALA A CA 1
ATOM 691 C C . ALA A 1 85 ? -4.082 -3.005 8.730 1.00 95.88 85 ALA A C 1
ATOM 693 O O . ALA A 1 85 ? -4.829 -2.672 9.645 1.00 95.88 85 ALA A O 1
ATOM 694 N N . GLY A 1 86 ? -4.382 -4.000 7.891 1.00 96.25 86 GLY A N 1
ATOM 695 C CA . GLY A 1 86 ? -5.627 -4.765 7.966 1.00 96.25 86 GLY A CA 1
ATOM 696 C C . GLY A 1 86 ? -5.814 -5.451 9.318 1.00 96.25 86 GLY A C 1
ATOM 697 O O . GLY A 1 86 ? -6.839 -5.250 9.967 1.00 96.25 86 GLY A O 1
ATOM 698 N N . LEU A 1 87 ? -4.789 -6.166 9.791 1.00 96.19 87 LEU A N 1
ATOM 699 C CA . LEU A 1 87 ? -4.809 -6.809 11.111 1.00 96.19 87 LEU A CA 1
ATOM 700 C C . LEU A 1 87 ? -5.003 -5.797 12.246 1.00 96.19 87 LEU A C 1
ATOM 702 O O . LEU A 1 87 ? -5.739 -6.054 13.198 1.00 96.19 87 LEU A O 1
ATOM 706 N N . TYR A 1 88 ? -4.352 -4.637 12.154 1.00 95.31 88 TYR A N 1
ATOM 707 C CA . TYR A 1 88 ? -4.489 -3.586 13.155 1.00 95.31 88 TYR A CA 1
ATOM 708 C C . TYR A 1 88 ? -5.908 -3.001 13.183 1.00 95.31 88 TYR A C 1
ATOM 710 O O . TYR A 1 88 ? -6.482 -2.836 14.261 1.00 95.31 88 TYR A O 1
ATOM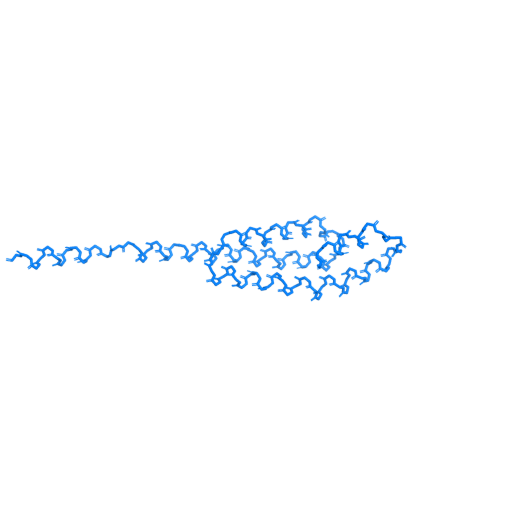 718 N N . VAL A 1 89 ? -6.485 -2.694 12.017 1.00 94.75 89 VAL A N 1
ATOM 719 C CA . VAL A 1 89 ? -7.846 -2.144 11.917 1.00 94.75 89 VAL A CA 1
ATOM 720 C C . VAL A 1 89 ? -8.877 -3.151 12.424 1.00 94.75 89 VAL A C 1
ATOM 722 O O . VAL A 1 89 ? -9.763 -2.777 13.195 1.00 94.75 89 VAL A O 1
ATOM 725 N N . GLU A 1 90 ? -8.727 -4.429 12.073 1.00 93.69 90 GLU A N 1
ATOM 726 C CA . GLU A 1 90 ? -9.576 -5.503 12.592 1.00 93.69 90 GLU A CA 1
ATOM 727 C C . GLU A 1 90 ? -9.492 -5.583 14.123 1.00 93.69 90 GLU A C 1
ATOM 729 O O . GLU A 1 90 ? -10.520 -5.493 14.799 1.00 93.69 90 GLU A O 1
ATOM 734 N N . ALA A 1 91 ? -8.283 -5.642 14.689 1.00 92.19 91 ALA A N 1
ATOM 735 C CA . ALA A 1 91 ? -8.085 -5.697 16.137 1.00 92.19 91 ALA A CA 1
ATOM 736 C C . ALA A 1 91 ? -8.677 -4.471 16.860 1.00 92.19 91 ALA A C 1
ATOM 738 O O . ALA A 1 91 ? -9.319 -4.600 17.903 1.00 92.19 91 ALA A O 1
ATOM 739 N N . LYS A 1 92 ? -8.514 -3.273 16.289 1.00 89.62 92 LYS A N 1
ATOM 740 C CA . LYS A 1 92 ? -9.080 -2.031 16.833 1.00 89.62 92 LYS A CA 1
ATOM 741 C C . LYS A 1 92 ? -10.610 -2.036 16.812 1.00 89.62 92 LYS A C 1
ATOM 743 O O . LYS A 1 92 ? -11.234 -1.564 17.762 1.00 89.62 92 LYS A O 1
ATOM 748 N N . SER A 1 93 ? -11.216 -2.590 15.760 1.00 87.81 93 SER A N 1
ATOM 749 C CA . SER A 1 93 ? -12.674 -2.712 15.654 1.00 87.81 93 SER A CA 1
ATOM 750 C C . SER A 1 93 ? -13.255 -3.667 16.705 1.00 87.81 93 SER A C 1
ATOM 752 O O . SER A 1 93 ? -14.282 -3.357 17.311 1.00 87.81 93 SER A O 1
ATOM 754 N N . GLN A 1 94 ? -12.557 -4.770 17.002 1.00 86.12 94 GLN A N 1
ATOM 755 C CA . GLN A 1 94 ? -12.936 -5.718 18.055 1.00 86.12 94 GLN A CA 1
ATOM 756 C C . GLN A 1 94 ? -12.865 -5.071 19.448 1.00 86.12 94 GLN A C 1
ATOM 758 O O . GLN A 1 94 ? -13.803 -5.191 20.232 1.00 86.12 94 GLN A O 1
ATOM 763 N N . GLN A 1 95 ? -11.815 -4.292 19.734 1.00 81.56 95 GLN A N 1
ATOM 764 C CA . GLN A 1 95 ? -11.697 -3.569 21.009 1.00 81.56 95 GLN A CA 1
ATOM 765 C C . GLN A 1 95 ? -12.809 -2.530 21.230 1.00 81.56 95 GLN A C 1
ATOM 767 O O . GLN A 1 95 ? -13.245 -2.328 22.363 1.00 81.56 95 GLN A O 1
ATOM 772 N N . GLN A 1 96 ? -13.280 -1.862 20.173 1.00 75.94 96 GLN A N 1
ATOM 773 C CA . GLN A 1 96 ? -14.403 -0.921 20.278 1.00 75.94 96 GLN A CA 1
ATOM 774 C C . GLN A 1 96 ? -15.748 -1.620 20.505 1.00 75.94 96 GLN A C 1
ATOM 776 O O . GLN A 1 96 ? -16.600 -1.076 21.211 1.00 75.94 96 GLN A O 1
ATOM 781 N N . GLN A 1 97 ? -15.947 -2.824 19.963 1.00 68.50 97 GLN A N 1
ATOM 782 C CA . GLN A 1 97 ? -17.138 -3.625 20.264 1.00 68.50 97 GLN A CA 1
ATOM 783 C C . GLN A 1 97 ? -17.161 -4.066 21.733 1.00 68.50 97 GLN A C 1
ATOM 785 O O . GLN A 1 97 ? -18.184 -3.908 22.395 1.00 68.50 97 GLN A O 1
ATOM 790 N N . ASP A 1 98 ? -16.026 -4.503 22.280 1.00 68.19 98 ASP A N 1
ATOM 791 C CA . ASP A 1 98 ? -15.928 -4.884 23.695 1.00 68.19 98 ASP A CA 1
ATOM 792 C C . ASP A 1 98 ? -16.166 -3.703 24.654 1.00 68.19 98 ASP A C 1
ATOM 794 O O . ASP A 1 98 ? -16.744 -3.886 25.721 1.00 68.19 98 ASP A O 1
ATOM 798 N N . GLN A 1 99 ? -15.776 -2.478 24.279 1.00 60.22 99 GLN A N 1
ATOM 799 C CA . GLN A 1 99 ? -16.025 -1.274 25.090 1.00 60.22 99 GLN A CA 1
ATOM 800 C C . GLN A 1 99 ? -17.465 -0.744 25.003 1.00 60.22 99 GLN A C 1
ATOM 802 O O . GLN A 1 99 ? -17.896 -0.006 25.886 1.00 60.22 99 GLN A O 1
ATOM 807 N N . THR A 1 100 ? -18.201 -1.065 23.935 1.00 59.62 100 THR A N 1
ATOM 808 C CA . THR A 1 100 ? -19.594 -0.616 23.742 1.00 59.62 100 THR A CA 1
ATOM 809 C C . THR A 1 100 ? -20.621 -1.596 24.301 1.00 59.62 100 THR A C 1
ATOM 811 O O . THR A 1 100 ? -21.776 -1.214 24.499 1.00 59.62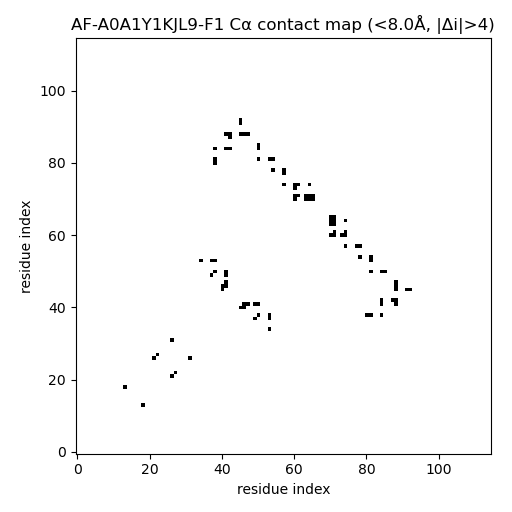 100 THR A O 1
ATOM 814 N N . MET A 1 101 ? -20.215 -2.827 24.626 1.00 58.00 101 MET A N 1
ATOM 815 C CA . MET A 1 101 ? -20.999 -3.692 25.501 1.00 58.00 101 MET A CA 1
ATOM 816 C C . MET A 1 101 ? -21.005 -3.087 26.911 1.00 58.00 101 MET A C 1
ATOM 818 O O . MET A 1 101 ? -19.981 -3.054 27.589 1.00 58.00 101 MET A O 1
ATOM 822 N N . VAL A 1 102 ? -22.166 -2.581 27.348 1.00 59.84 102 VAL A N 1
ATOM 823 C CA . VAL A 1 102 ? -22.376 -2.128 28.732 1.00 59.84 102 VAL A CA 1
ATOM 824 C C . VAL A 1 102 ? 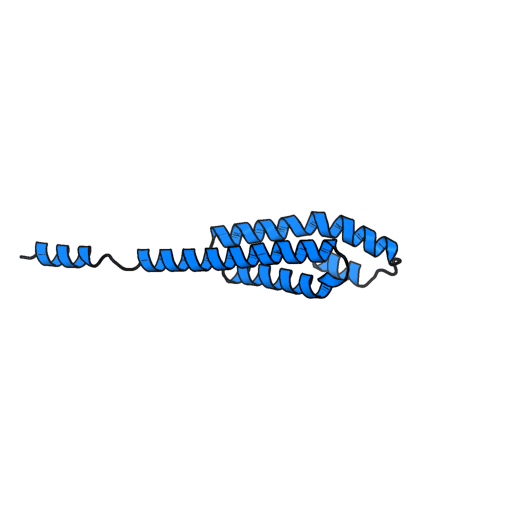-21.961 -3.270 29.667 1.00 59.84 102 VAL A C 1
ATOM 826 O O . VAL A 1 102 ? -22.426 -4.399 29.468 1.00 59.84 102 VAL A O 1
ATOM 829 N N . PRO A 1 103 ? -21.094 -3.034 30.669 1.00 59.75 103 PRO A N 1
ATOM 830 C CA . PRO A 1 103 ? -20.769 -4.065 31.636 1.00 59.75 103 PRO A CA 1
ATOM 831 C C . PRO A 1 103 ? -22.071 -4.477 32.322 1.00 59.75 103 PRO A C 1
ATOM 833 O O . PRO A 1 103 ? -22.705 -3.666 32.988 1.00 59.75 103 PRO A O 1
ATOM 836 N N . ILE A 1 104 ? -22.462 -5.746 32.187 1.00 62.84 104 ILE A N 1
ATOM 837 C CA . ILE A 1 104 ? -23.659 -6.327 32.830 1.00 62.84 104 ILE A CA 1
ATOM 838 C C . ILE A 1 104 ? -23.696 -6.025 34.348 1.00 62.84 104 ILE A C 1
ATOM 840 O O . ILE A 1 104 ? -24.762 -6.006 34.957 1.00 62.84 104 ILE A O 1
ATOM 844 N N . GLY A 1 105 ? -22.540 -5.738 34.961 1.00 63.03 105 GLY A N 1
ATOM 845 C CA . GLY A 1 105 ? -22.426 -5.294 36.351 1.00 63.03 105 GLY A CA 1
ATOM 846 C C . GLY A 1 105 ? -23.212 -4.021 36.694 1.00 63.03 105 GLY A C 1
ATOM 847 O O . GLY A 1 105 ? -23.796 -3.975 37.774 1.00 63.03 105 GLY A O 1
ATOM 848 N N . ASP A 1 106 ? -23.307 -3.045 35.786 1.00 63.91 106 ASP A N 1
ATOM 849 C CA . ASP A 1 106 ? -23.992 -1.771 36.062 1.00 63.91 106 ASP A CA 1
ATOM 850 C C . ASP A 1 106 ? -25.517 -1.951 36.158 1.00 63.91 106 ASP A C 1
ATOM 852 O O . ASP A 1 106 ? -26.175 -1.346 37.006 1.00 63.91 106 ASP A O 1
ATOM 856 N N . GLU A 1 107 ? -26.097 -2.837 35.340 1.00 67.31 107 GLU A N 1
ATOM 857 C CA . GLU A 1 107 ? -27.523 -3.173 35.438 1.00 67.31 107 GLU A CA 1
ATOM 858 C C . GLU A 1 107 ? -27.830 -3.935 36.734 1.00 67.31 107 GLU A C 1
ATOM 860 O O . GLU A 1 107 ? -28.816 -3.636 37.410 1.00 67.31 107 GLU A O 1
ATOM 865 N N . PHE A 1 108 ? -26.972 -4.882 37.130 1.00 73.19 108 PHE A N 1
ATOM 866 C CA . PHE A 1 108 ? -27.140 -5.639 38.375 1.00 73.19 108 PHE A CA 1
ATOM 867 C C . PHE A 1 108 ? -27.069 -4.750 39.629 1.00 73.19 108 PHE A C 1
ATOM 869 O O . PHE A 1 108 ? -27.896 -4.919 40.529 1.00 73.19 108 PHE A O 1
ATOM 876 N N . GLU A 1 109 ? -26.145 -3.784 39.699 1.00 74.75 109 GLU A N 1
ATOM 877 C CA . GLU A 1 109 ? -26.084 -2.830 40.820 1.00 74.75 109 GLU A CA 1
ATOM 878 C C . GLU A 1 109 ? -27.303 -1.896 40.867 1.00 74.75 109 GLU A C 1
ATOM 880 O O . GLU A 1 109 ? -27.824 -1.593 41.948 1.00 74.75 109 GLU A O 1
ATOM 885 N N . MET A 1 110 ? -27.829 -1.491 39.708 1.00 76.69 110 MET A N 1
ATOM 886 C CA . MET A 1 110 ? -29.046 -0.684 39.643 1.00 76.69 110 MET A CA 1
ATOM 887 C C . MET A 1 110 ? -30.260 -1.437 40.217 1.00 76.69 110 MET A C 1
ATOM 889 O O . MET A 1 110 ? -31.050 -0.842 40.947 1.00 76.69 110 MET A O 1
ATOM 893 N N . TYR A 1 111 ? -30.399 -2.741 39.956 1.00 79.75 111 TYR A N 1
ATOM 894 C CA . TYR A 1 111 ? -31.476 -3.549 40.546 1.00 79.75 111 TYR A CA 1
ATOM 895 C C . TYR A 1 111 ? -31.299 -3.778 42.052 1.00 79.75 111 TYR A C 1
ATOM 897 O O . TYR A 1 111 ? -32.281 -3.772 42.791 1.00 79.75 111 TYR A O 1
ATOM 905 N N . LEU A 1 112 ? -30.061 -3.950 42.522 1.00 81.75 112 LEU A N 1
ATOM 906 C CA . LEU A 1 112 ? -29.770 -4.144 43.947 1.00 81.75 112 LEU A CA 1
ATOM 907 C C . LEU A 1 112 ? -30.003 -2.882 44.782 1.00 81.75 112 LEU A C 1
ATOM 909 O O . LEU A 1 112 ? -30.367 -2.990 45.947 1.00 81.75 112 LEU A O 1
ATOM 913 N N . SER A 1 113 ? -29.835 -1.694 44.199 1.00 78.00 113 SER A N 1
ATOM 914 C CA . SER A 1 113 ? -30.069 -0.421 44.899 1.00 78.00 113 SER A CA 1
ATOM 915 C C . SER A 1 113 ? -31.553 -0.058 45.071 1.00 78.00 113 SER A C 1
ATOM 917 O O . SER A 1 113 ? -31.864 0.917 45.755 1.00 78.00 113 SER A O 1
ATOM 919 N N . GLN A 1 114 ? -32.471 -0.831 44.477 1.00 80.19 114 GLN A N 1
ATOM 920 C CA . GLN A 1 114 ? -33.926 -0.661 44.609 1.00 80.19 114 GLN A CA 1
ATOM 921 C C . GLN A 1 114 ? -34.574 -1.595 45.650 1.00 80.19 114 GLN A C 1
ATOM 923 O O . GLN A 1 114 ? -35.791 -1.520 45.837 1.00 80.19 114 GLN A O 1
ATOM 928 N N . LEU A 1 115 ? -33.797 -2.468 46.305 1.00 69.38 115 LEU A N 1
ATOM 929 C CA . LEU A 1 115 ? -34.255 -3.389 47.355 1.00 69.38 115 LEU A CA 1
ATOM 930 C C . LEU A 1 115 ? -33.970 -2.831 48.757 1.00 69.38 115 LEU A C 1
ATOM 932 O O . LEU A 1 115 ? -34.848 -2.999 49.634 1.00 69.38 115 LEU A O 1
#

Sequence (115 aa):
AMKVHQECTKRSTIGGYFRSIYIHWNLLLTPFAPFFVLFCYVIETGSMDDLRLLQEFVDSLDEARDASETIEKLYRLCQVMCDVAGLYVEAKSQQQQDQTMVPIGDEFEMYLSQL

Radius of gyration: 22.98 Å; Cα contacts (8 Å, |Δi|>4): 50; chains: 1; bounding box: 52×25×75 Å

Foldseek 3Di:
DVVVVVVVVVDDPDDPVVVVVCCVPCVVPPCVVVLVVLLVVCLVPLDPVSLVVLVVVLVVLVVCLVVDVVSVVVSVVSVVSSVVSVVSSVVVVVVVVVVPPDPVVVVVVVVVVVD

Organism: Photinus pyralis (NCBI:txid7054)

Mean predicted aligned error: 14.38 Å